Protein AF-A0A7J2XC25-F1 (afdb_monomer)

Solvent-accessible surface area (backbone atoms only — not comparable to full-atom values): 6288 Å² total; per-residue (Å²): 131,71,47,73,70,58,42,49,54,34,44,51,52,48,49,66,66,47,48,57,60,38,50,36,29,55,66,65,73,48,98,60,55,53,67,59,54,50,52,53,51,57,70,28,69,37,48,47,42,54,52,50,36,36,44,80,62,67,28,48,75,49,78,56,82,65,27,42,37,36,35,49,93,92,47,74,50,72,44,57,54,48,48,71,84,46,90,53,35,57,49,73,55,58,65,73,67,48,48,58,45,54,52,49,60,74,52,70,86,127

Structure (mmCIF, N/CA/C/O backbone):
data_AF-A0A7J2XC25-F1
#
_entry.id   AF-A0A7J2XC25-F1
#
loop_
_atom_site.group_PDB
_atom_site.id
_atom_site.type_symbol
_atom_site.label_atom_id
_atom_site.label_alt_id
_atom_site.label_comp_id
_atom_site.label_asym_id
_atom_site.label_entity_id
_atom_site.label_seq_id
_atom_site.pdbx_PDB_ins_code
_atom_site.Cartn_x
_atom_site.Cartn_y
_atom_site.Cartn_z
_atom_site.occupancy
_atom_site.B_iso_or_equiv
_atom_site.auth_seq_id
_atom_site.auth_comp_id
_atom_site.auth_asym_id
_atom_site.auth_atom_id
_atom_site.pdbx_PDB_model_num
ATOM 1 N N . MET A 1 1 ? 20.079 2.296 -5.072 1.00 79.81 1 MET A N 1
ATOM 2 C CA . MET A 1 1 ? 19.140 1.600 -5.956 1.00 79.81 1 MET A CA 1
ATOM 3 C C . MET A 1 1 ? 18.261 0.788 -5.058 1.00 79.81 1 MET A C 1
ATOM 5 O O . MET A 1 1 ? 18.797 -0.026 -4.324 1.00 79.81 1 MET A O 1
ATOM 9 N N . VAL A 1 2 ? 16.974 1.107 -5.053 1.00 87.50 2 VAL A N 1
ATOM 10 C CA . VAL A 1 2 ? 15.969 0.408 -4.271 1.00 87.50 2 VAL A CA 1
ATOM 11 C C . VAL A 1 2 ? 15.698 -0.931 -4.943 1.00 87.50 2 VAL A C 1
ATOM 13 O O . VAL A 1 2 ? 15.380 -0.996 -6.142 1.00 87.50 2 VAL A O 1
ATOM 16 N N . ASP A 1 3 ? 15.798 -1.998 -4.159 1.00 92.50 3 ASP A N 1
ATOM 17 C CA . ASP A 1 3 ? 15.494 -3.360 -4.588 1.00 92.50 3 ASP A CA 1
ATOM 18 C C . ASP A 1 3 ? 14.255 -3.933 -3.888 1.00 92.50 3 ASP A C 1
ATOM 20 O O . ASP A 1 3 ? 13.823 -3.479 -2.828 1.00 92.50 3 ASP A O 1
ATOM 24 N N . ILE A 1 4 ? 13.673 -4.991 -4.469 1.00 93.12 4 ILE A N 1
ATOM 25 C CA . ILE A 1 4 ? 12.478 -5.658 -3.914 1.00 93.12 4 ILE A CA 1
ATOM 26 C C . ILE A 1 4 ? 12.726 -6.149 -2.477 1.00 93.12 4 ILE A C 1
ATOM 28 O O . ILE A 1 4 ? 11.798 -6.177 -1.667 1.00 93.12 4 ILE A O 1
ATOM 32 N N . GLY A 1 5 ? 13.970 -6.515 -2.146 1.00 92.69 5 GLY A N 1
ATOM 33 C CA . GLY A 1 5 ? 14.369 -6.896 -0.791 1.00 92.69 5 GLY A CA 1
ATOM 34 C C . GLY A 1 5 ? 14.164 -5.773 0.227 1.00 92.69 5 GLY A C 1
ATOM 35 O O . GLY A 1 5 ? 13.537 -6.006 1.257 1.00 92.69 5 GLY A O 1
ATOM 36 N N . GLU A 1 6 ? 14.602 -4.554 -0.090 1.00 93.69 6 GLU A N 1
ATOM 37 C CA . GLU A 1 6 ? 14.424 -3.381 0.775 1.00 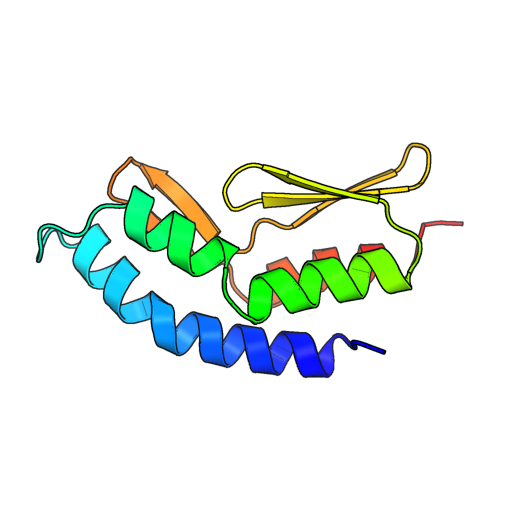93.69 6 GLU A CA 1
ATOM 38 C C . GLU A 1 6 ? 12.941 -3.017 0.905 1.00 93.69 6 GLU A C 1
ATOM 40 O O . GLU A 1 6 ? 12.433 -2.833 2.012 1.00 93.69 6 GLU A O 1
ATOM 45 N N . ILE A 1 7 ? 12.196 -3.041 -0.207 1.00 95.44 7 ILE A N 1
ATOM 46 C CA . ILE A 1 7 ? 10.746 -2.791 -0.193 1.00 95.44 7 ILE A CA 1
ATOM 47 C C . ILE A 1 7 ? 10.016 -3.823 0.673 1.00 95.44 7 ILE A C 1
ATOM 49 O O . ILE A 1 7 ? 9.042 -3.483 1.345 1.00 95.44 7 ILE A O 1
ATOM 53 N N . ARG A 1 8 ? 10.476 -5.081 0.698 1.00 96.00 8 ARG A N 1
ATOM 54 C CA . ARG A 1 8 ? 9.904 -6.129 1.553 1.00 96.00 8 ARG A CA 1
ATOM 55 C C . ARG A 1 8 ? 10.096 -5.818 3.035 1.00 96.00 8 ARG A C 1
ATOM 57 O O . ARG A 1 8 ? 9.186 -6.071 3.827 1.00 96.00 8 ARG A O 1
ATOM 64 N N . GLU A 1 9 ? 11.257 -5.296 3.420 1.00 95.62 9 GLU A N 1
ATOM 65 C CA . GLU A 1 9 ? 11.504 -4.873 4.799 1.00 95.62 9 GLU A CA 1
ATOM 66 C C . GLU A 1 9 ? 10.629 -3.674 5.175 1.00 95.62 9 GLU A C 1
ATOM 68 O O . GLU A 1 9 ? 9.968 -3.706 6.217 1.00 95.62 9 GLU A O 1
ATOM 73 N N . SER A 1 10 ? 10.524 -2.670 4.301 1.00 95.44 10 SER A N 1
ATOM 74 C CA . SER A 1 10 ? 9.618 -1.536 4.512 1.00 95.44 10 SER A CA 1
ATOM 75 C C . SER A 1 10 ? 8.148 -1.970 4.548 1.00 95.44 10 SER A C 1
ATOM 77 O O . SER A 1 10 ? 7.398 -1.479 5.386 1.00 95.44 10 SER A O 1
ATOM 79 N N . PHE A 1 11 ? 7.728 -2.946 3.731 1.00 95.94 11 PHE A N 1
ATOM 80 C CA . PHE A 1 11 ? 6.379 -3.526 3.780 1.00 95.94 11 PHE A CA 1
ATOM 81 C C . PHE A 1 11 ? 6.095 -4.199 5.123 1.00 95.94 11 PHE A C 1
ATOM 83 O O . PHE A 1 11 ? 4.993 -4.084 5.660 1.00 95.94 11 PHE A O 1
ATOM 90 N N . ARG A 1 12 ? 7.079 -4.915 5.681 1.00 95.69 12 ARG A N 1
ATOM 91 C CA . ARG A 1 12 ? 6.936 -5.552 6.991 1.00 95.69 12 ARG A CA 1
ATOM 92 C C . ARG A 1 12 ? 6.688 -4.502 8.076 1.00 95.69 12 ARG A C 1
ATOM 94 O O . ARG A 1 12 ? 5.700 -4.629 8.793 1.00 95.69 12 ARG A O 1
ATOM 101 N N . LYS A 1 13 ? 7.516 -3.451 8.124 1.00 95.25 13 LYS A N 1
ATOM 102 C CA . LYS A 1 13 ? 7.354 -2.331 9.067 1.00 95.25 13 LYS A CA 1
ATOM 103 C C . LYS A 1 13 ? 6.015 -1.618 8.876 1.00 95.25 13 LYS A C 1
ATOM 105 O O . LYS A 1 13 ? 5.299 -1.410 9.844 1.00 95.25 13 LYS A O 1
ATOM 110 N N . PHE A 1 14 ? 5.646 -1.328 7.627 1.00 95.38 14 PHE A N 1
ATOM 111 C CA . PHE A 1 14 ? 4.354 -0.741 7.269 1.00 95.38 14 PHE A CA 1
ATOM 112 C C . PHE A 1 14 ? 3.192 -1.578 7.809 1.00 95.38 14 PHE A C 1
ATOM 114 O O . PHE A 1 14 ? 2.262 -1.061 8.419 1.00 95.38 14 PHE A O 1
ATOM 121 N N . ARG A 1 15 ? 3.244 -2.901 7.633 1.00 94.19 15 ARG A N 1
ATOM 122 C CA . ARG A 1 15 ? 2.200 -3.783 8.149 1.00 94.19 15 ARG A CA 1
ATOM 123 C C . ARG A 1 15 ? 2.146 -3.767 9.673 1.00 94.19 15 ARG A C 1
ATOM 125 O O . ARG A 1 15 ? 1.046 -3.774 10.210 1.00 94.19 15 ARG A O 1
ATOM 132 N N . GLU A 1 16 ? 3.284 -3.777 10.358 1.00 93.38 16 GLU A N 1
ATOM 133 C CA . GLU A 1 16 ? 3.332 -3.705 11.824 1.00 93.38 16 GLU A CA 1
ATOM 134 C C . GLU A 1 16 ? 2.766 -2.376 12.345 1.00 93.38 16 GLU A C 1
ATOM 136 O O . GLU A 1 16 ? 1.990 -2.390 13.295 1.00 93.38 16 GLU A O 1
ATOM 141 N N . GLU A 1 17 ? 3.071 -1.263 11.674 1.00 92.81 17 GLU A N 1
ATOM 142 C CA . GLU A 1 17 ? 2.584 0.076 12.020 1.00 92.81 17 GLU A CA 1
ATOM 143 C C . GLU A 1 17 ? 1.067 0.216 11.822 1.00 92.81 17 GLU A C 1
ATOM 145 O O . GLU A 1 17 ? 0.360 0.607 12.743 1.00 92.81 17 GLU A O 1
ATOM 150 N N . PHE A 1 18 ? 0.541 -0.164 10.654 1.00 92.25 18 PHE A N 1
ATOM 151 C CA . PHE A 1 18 ? -0.858 0.110 10.302 1.00 92.25 18 PHE A CA 1
ATOM 152 C C . PHE A 1 18 ? -1.841 -1.020 10.636 1.00 92.25 18 PHE A C 1
ATOM 154 O O . PHE A 1 18 ? -3.050 -0.827 10.504 1.00 92.25 18 PHE A O 1
ATOM 161 N N . SER A 1 19 ? -1.381 -2.213 11.039 1.00 90.00 19 SER A N 1
ATOM 162 C CA . SER A 1 19 ? -2.308 -3.320 11.339 1.00 90.00 19 SER A CA 1
ATOM 163 C C . SER A 1 19 ? -3.215 -3.008 12.526 1.00 90.00 19 SER A C 1
ATOM 165 O O . SER A 1 19 ? -4.393 -3.351 12.472 1.00 90.00 19 SER A O 1
ATOM 167 N N . GLU A 1 20 ? -2.697 -2.367 13.578 1.00 88.94 20 GLU A N 1
ATOM 168 C CA . GLU A 1 20 ? -3.511 -2.000 14.743 1.00 88.94 20 GLU A CA 1
ATOM 169 C C . GLU A 1 20 ? -4.533 -0.916 14.381 1.00 88.94 20 GLU A C 1
ATOM 171 O O . GLU A 1 20 ? -5.722 -1.115 14.622 1.00 88.94 20 GLU A O 1
ATOM 176 N N . ASP A 1 21 ? -4.108 0.149 13.693 1.00 88.50 21 ASP A N 1
ATOM 177 C CA . ASP A 1 21 ? -4.998 1.222 13.227 1.00 88.50 21 ASP A CA 1
ATOM 178 C C . ASP A 1 21 ? -6.134 0.693 12.334 1.00 88.50 21 ASP A C 1
ATOM 180 O O . ASP A 1 21 ? -7.299 1.056 12.512 1.00 88.50 21 ASP A O 1
ATOM 184 N N . ILE A 1 22 ? -5.820 -0.205 11.391 1.00 89.50 22 ILE A N 1
ATOM 185 C CA . ILE A 1 22 ? -6.827 -0.839 10.527 1.00 89.50 22 ILE A CA 1
ATOM 186 C C . ILE A 1 22 ? -7.775 -1.720 11.345 1.00 89.50 22 ILE A C 1
ATOM 188 O O . ILE 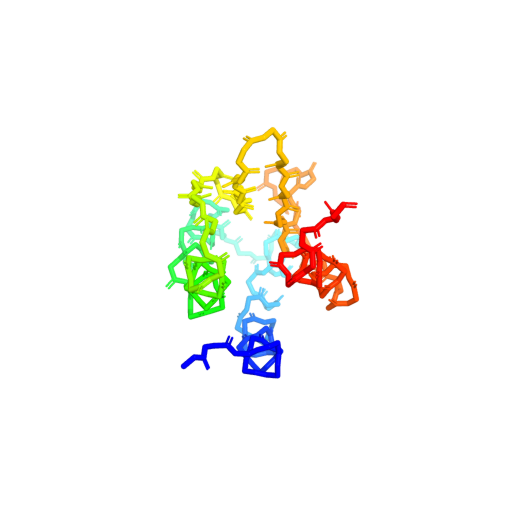A 1 22 ? -8.976 -1.721 11.085 1.00 89.50 22 ILE A O 1
ATOM 192 N N . LEU A 1 23 ? -7.268 -2.484 12.316 1.00 88.88 23 LEU A N 1
ATOM 193 C CA . LEU A 1 23 ? -8.108 -3.333 13.163 1.00 88.88 23 LEU A CA 1
ATOM 194 C C . LEU A 1 23 ? -9.038 -2.503 14.053 1.00 88.88 23 LEU A C 1
ATOM 196 O O . LEU A 1 23 ? -10.218 -2.832 14.149 1.00 88.88 23 LEU A O 1
ATOM 200 N N . ASP A 1 24 ? -8.540 -1.436 14.676 1.00 88.06 24 ASP A N 1
ATOM 201 C CA . ASP A 1 24 ? -9.353 -0.534 15.494 1.00 88.06 24 ASP A CA 1
ATOM 202 C C . ASP A 1 24 ? -10.425 0.176 14.656 1.00 88.06 24 ASP A C 1
ATOM 204 O O . ASP A 1 24 ? -11.576 0.262 15.093 1.00 88.06 24 ASP A O 1
ATOM 208 N N . MET A 1 25 ? -10.077 0.610 13.437 1.00 87.62 25 MET A N 1
ATOM 209 C CA . MET A 1 25 ? -11.024 1.184 12.476 1.00 87.62 25 MET A CA 1
ATOM 210 C C . MET A 1 25 ? -12.098 0.165 12.065 1.00 87.62 25 MET A C 1
ATOM 212 O O . MET A 1 25 ? -13.288 0.459 12.160 1.00 87.62 25 MET A O 1
ATOM 216 N N . ASN A 1 26 ? -11.693 -1.049 11.674 1.00 88.81 26 ASN A N 1
ATOM 217 C CA . ASN A 1 26 ? -12.605 -2.109 11.231 1.00 88.81 26 ASN A CA 1
ATOM 218 C C . ASN A 1 26 ? -13.552 -2.592 12.341 1.00 88.81 26 ASN A C 1
ATOM 220 O O . ASN A 1 26 ? -14.635 -3.089 12.044 1.00 88.81 26 ASN A O 1
ATOM 224 N N . LEU A 1 27 ? -13.134 -2.496 13.606 1.00 86.56 27 LEU A N 1
ATOM 225 C CA . LEU A 1 27 ? -13.928 -2.900 14.770 1.00 86.56 27 LEU A CA 1
ATOM 226 C C . LEU A 1 27 ? -14.703 -1.734 15.405 1.00 86.56 27 LEU A C 1
ATOM 228 O O . LEU A 1 27 ? -15.323 -1.936 16.448 1.00 86.56 27 LEU A O 1
ATOM 232 N N . GLU A 1 28 ? -14.637 -0.533 14.820 1.00 79.56 28 GLU A N 1
ATOM 233 C CA . GLU A 1 28 ? -15.265 0.695 15.332 1.00 79.56 28 GLU A CA 1
ATOM 234 C C . GLU A 1 28 ? -14.909 0.990 16.804 1.00 79.56 28 GLU A C 1
ATOM 236 O O . GLU A 1 28 ? -15.675 1.608 17.544 1.00 79.56 28 GLU A O 1
ATOM 241 N N . LYS A 1 29 ? -13.734 0.529 17.256 1.00 71.88 29 LYS A N 1
ATOM 242 C CA . LYS A 1 29 ? -13.310 0.610 18.665 1.00 71.88 29 LYS A CA 1
ATOM 243 C C . LYS A 1 29 ? -12.845 2.004 19.075 1.00 71.88 29 LYS A C 1
ATOM 245 O O . LYS A 1 29 ? -12.768 2.296 20.268 1.00 71.88 29 LYS A O 1
ATOM 250 N N . ARG A 1 30 ? -12.506 2.849 18.101 1.00 66.12 30 ARG A N 1
ATOM 251 C CA . ARG A 1 30 ? -12.006 4.217 18.272 1.00 66.12 30 ARG A CA 1
ATOM 252 C C . ARG A 1 30 ? -12.543 5.107 17.148 1.00 66.12 30 ARG A C 1
ATOM 254 O O . ARG A 1 30 ? -12.848 4.614 16.064 1.00 66.12 30 ARG A O 1
ATOM 261 N N . ASP A 1 31 ? -12.599 6.416 17.395 1.00 66.75 31 ASP A N 1
ATOM 262 C CA . ASP A 1 31 ? -12.912 7.452 16.394 1.00 66.75 31 ASP A CA 1
ATOM 263 C C . ASP A 1 31 ? -11.706 7.647 15.450 1.00 66.75 31 ASP A C 1
ATOM 265 O O . ASP A 1 31 ? -11.036 8.677 15.426 1.00 66.75 31 ASP A O 1
ATOM 269 N N . VAL A 1 32 ? -11.329 6.573 14.756 1.00 70.44 32 VAL A N 1
ATOM 270 C CA . VAL A 1 32 ? -10.195 6.555 13.837 1.00 70.44 32 VAL A CA 1
ATOM 271 C C . VAL A 1 32 ? -10.682 7.060 12.491 1.00 70.44 32 VAL A C 1
ATOM 273 O O . VAL A 1 32 ? -11.521 6.435 11.840 1.00 70.44 32 VAL A O 1
ATOM 276 N N . LYS A 1 33 ? -10.155 8.206 12.062 1.00 80.38 33 LYS A N 1
ATOM 277 C CA . LYS A 1 33 ? -10.506 8.797 10.772 1.00 80.38 33 LYS A CA 1
ATOM 278 C C . LYS A 1 33 ? -9.748 8.086 9.661 1.00 80.38 33 LYS A C 1
ATOM 280 O O . LYS A 1 33 ? -8.523 8.173 9.580 1.00 80.38 33 LYS A O 1
ATOM 285 N N . ALA A 1 34 ? -10.487 7.430 8.770 1.00 83.56 34 ALA A N 1
ATOM 286 C CA . ALA A 1 34 ? -9.933 6.747 7.603 1.00 83.56 34 ALA A CA 1
ATOM 287 C C . ALA A 1 34 ? -9.001 7.656 6.779 1.00 83.56 34 ALA A C 1
ATOM 289 O O . ALA A 1 34 ? -7.950 7.210 6.329 1.00 83.56 34 ALA A O 1
ATOM 290 N N . GLU A 1 35 ? -9.341 8.940 6.634 1.00 86.12 35 GLU A N 1
ATOM 291 C CA . GLU A 1 35 ? -8.513 9.923 5.923 1.00 86.12 35 GLU A CA 1
ATOM 292 C C . GLU A 1 35 ? -7.152 10.176 6.589 1.00 86.12 35 GLU A C 1
ATOM 294 O O . GLU A 1 35 ? -6.145 10.327 5.893 1.00 86.12 35 GLU A O 1
ATOM 299 N N . GLU A 1 36 ? -7.079 10.164 7.924 1.00 88.06 36 GLU A N 1
ATOM 300 C CA . GLU A 1 36 ? -5.805 10.314 8.636 1.00 88.06 36 GLU A CA 1
ATOM 301 C C . GLU A 1 36 ? -4.916 9.082 8.439 1.00 88.06 36 GLU A C 1
ATOM 303 O O . GLU A 1 36 ? -3.722 9.227 8.169 1.00 88.06 36 GLU A O 1
ATOM 308 N N . ILE A 1 37 ? -5.493 7.872 8.498 1.00 88.62 37 ILE A N 1
ATOM 309 C CA . ILE A 1 37 ? -4.750 6.638 8.197 1.00 88.62 37 ILE A CA 1
ATOM 310 C C . ILE A 1 37 ? -4.226 6.678 6.761 1.00 88.62 37 ILE A C 1
ATOM 312 O O . ILE A 1 37 ? -3.044 6.425 6.533 1.00 88.62 37 ILE A O 1
ATOM 316 N N . LYS A 1 38 ? -5.089 7.011 5.794 1.00 89.75 38 LYS A N 1
ATOM 317 C CA . LYS A 1 38 ? -4.715 7.102 4.378 1.00 89.75 38 LYS A CA 1
ATOM 318 C C . LYS A 1 38 ? -3.538 8.046 4.173 1.00 89.75 38 LYS A C 1
ATOM 320 O O . LYS A 1 38 ? -2.561 7.672 3.531 1.00 89.75 38 LYS A O 1
ATOM 325 N N . THR A 1 39 ? -3.607 9.237 4.762 1.00 90.94 39 THR A N 1
ATOM 326 C CA . THR A 1 39 ? -2.543 10.242 4.665 1.00 90.94 39 THR A CA 1
ATOM 327 C C . THR A 1 39 ? -1.218 9.685 5.190 1.00 90.94 39 THR A C 1
ATOM 329 O O . THR A 1 39 ? -0.226 9.664 4.461 1.00 90.94 39 THR A O 1
ATOM 332 N N . LYS A 1 40 ? -1.221 9.098 6.396 1.00 91.31 40 LYS A N 1
ATOM 333 C CA . LYS A 1 40 ? -0.028 8.461 6.977 1.00 91.31 40 LYS A CA 1
ATOM 334 C C . LYS A 1 40 ? 0.532 7.335 6.103 1.00 91.31 40 LYS A C 1
ATOM 336 O O . LYS A 1 40 ? 1.745 7.228 5.943 1.00 91.31 40 LYS A O 1
ATOM 341 N N . MET A 1 41 ? -0.331 6.506 5.516 1.00 92.75 41 MET A N 1
ATOM 342 C CA . MET A 1 41 ? 0.093 5.417 4.633 1.00 92.75 41 MET A CA 1
ATOM 343 C C . MET A 1 41 ? 0.802 5.940 3.379 1.00 92.75 41 MET A C 1
ATOM 345 O O . MET A 1 41 ? 1.878 5.448 3.041 1.00 92.75 41 MET A O 1
ATOM 349 N N . VAL A 1 42 ? 0.244 6.959 2.719 1.00 91.31 42 VAL A N 1
ATOM 350 C CA . VAL A 1 42 ? 0.819 7.588 1.512 1.00 91.31 42 VAL A CA 1
ATOM 351 C C . VAL A 1 42 ? 2.175 8.246 1.803 1.00 91.31 42 VAL A C 1
ATOM 353 O O . VAL A 1 42 ? 3.044 8.303 0.924 1.00 91.31 42 VAL A O 1
ATOM 356 N N . GLU A 1 43 ? 2.372 8.731 3.030 1.00 91.88 43 GLU A N 1
ATOM 357 C CA . GLU A 1 43 ? 3.620 9.343 3.500 1.00 91.88 43 GLU A CA 1
ATOM 358 C C . GLU A 1 43 ? 4.646 8.338 4.056 1.00 91.88 43 GLU A C 1
ATOM 360 O O . GLU A 1 43 ? 5.804 8.711 4.298 1.00 91.88 43 GLU A O 1
ATOM 365 N N . SER A 1 44 ? 4.255 7.072 4.223 1.00 93.94 44 SER A N 1
ATOM 366 C CA . SER A 1 44 ? 5.108 6.018 4.775 1.00 93.94 44 SER A CA 1
ATOM 367 C C . SER A 1 44 ? 6.344 5.738 3.912 1.00 93.94 44 SER A C 1
ATOM 369 O O . SER A 1 44 ? 6.357 5.923 2.690 1.00 93.94 44 SER A O 1
ATOM 371 N N . GLU A 1 45 ? 7.401 5.234 4.553 1.00 94.69 45 GLU A N 1
ATOM 372 C CA . GLU A 1 45 ? 8.637 4.815 3.876 1.00 94.69 45 GLU A CA 1
ATOM 373 C C . GLU A 1 45 ? 8.377 3.739 2.815 1.00 94.69 45 GLU A C 1
ATOM 375 O O . GLU A 1 45 ? 9.017 3.724 1.766 1.00 94.69 45 GLU A O 1
ATOM 380 N N . PHE A 1 46 ? 7.390 2.874 3.041 1.00 95.44 46 PHE A N 1
ATOM 381 C CA . PHE A 1 46 ? 7.020 1.828 2.099 1.00 95.44 46 PHE A CA 1
ATOM 382 C C . PHE A 1 46 ? 6.464 2.389 0.780 1.00 95.44 46 PHE A C 1
ATOM 384 O O . PHE A 1 46 ? 6.943 2.008 -0.289 1.00 95.44 46 PHE A O 1
ATOM 391 N N . PHE A 1 47 ? 5.523 3.340 0.830 1.00 95.06 47 PHE A N 1
ATOM 392 C CA . PHE A 1 47 ? 5.005 3.994 -0.380 1.00 95.06 47 PHE A CA 1
ATOM 393 C C . PHE A 1 47 ? 6.100 4.785 -1.105 1.00 95.06 47 PHE A C 1
ATOM 395 O O . PHE A 1 47 ? 6.204 4.718 -2.330 1.00 95.06 47 PHE A O 1
ATOM 402 N N . LYS A 1 48 ? 6.966 5.481 -0.357 1.00 94.56 48 LYS A N 1
ATOM 403 C CA . LYS A 1 48 ? 8.136 6.176 -0.918 1.00 94.56 48 LYS A CA 1
ATOM 404 C C . 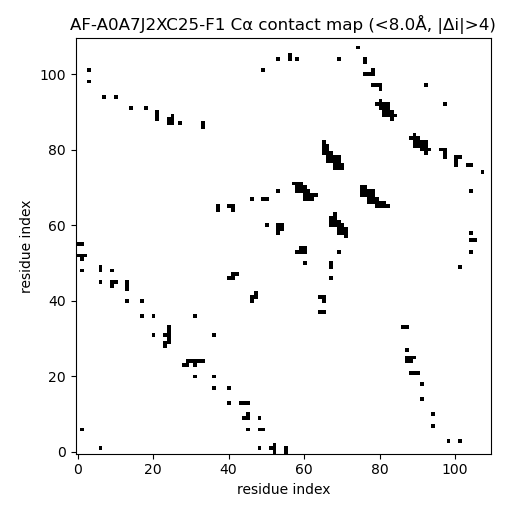LYS A 1 48 ? 9.071 5.211 -1.651 1.00 94.56 48 LYS A C 1
ATOM 406 O O . LYS A 1 48 ? 9.382 5.456 -2.814 1.00 94.56 48 LYS A O 1
ATOM 411 N N . SER A 1 49 ? 9.399 4.078 -1.034 1.00 95.62 49 SER A N 1
ATOM 412 C CA . SER A 1 49 ? 10.281 3.058 -1.614 1.00 95.62 49 SER A CA 1
ATOM 413 C C . SER A 1 49 ? 9.728 2.492 -2.924 1.00 95.62 49 SER A C 1
ATOM 415 O O . SER A 1 49 ? 10.476 2.322 -3.881 1.00 95.62 49 SER A O 1
ATOM 417 N N . ILE A 1 50 ? 8.412 2.257 -3.020 1.00 95.00 50 ILE A N 1
ATOM 418 C CA . ILE A 1 50 ? 7.781 1.812 -4.275 1.00 95.00 50 ILE A CA 1
ATOM 419 C C . ILE A 1 50 ? 7.915 2.878 -5.373 1.00 95.00 50 ILE A C 1
ATOM 421 O O . ILE A 1 50 ? 8.246 2.553 -6.516 1.00 95.00 50 ILE A O 1
ATOM 425 N N . ARG A 1 51 ? 7.671 4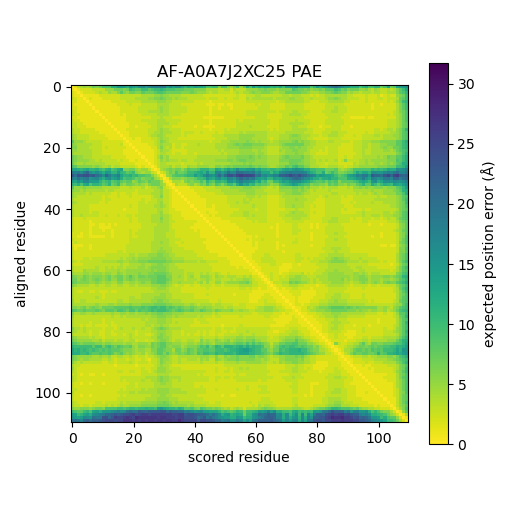.155 -5.046 1.00 94.75 51 ARG A N 1
ATOM 426 C CA . ARG A 1 51 ? 7.800 5.261 -6.012 1.00 94.75 51 ARG A CA 1
ATOM 427 C C . ARG A 1 51 ? 9.233 5.392 -6.514 1.00 94.75 51 ARG A C 1
ATOM 429 O O . ARG A 1 51 ? 9.437 5.568 -7.711 1.00 94.75 51 ARG A O 1
ATOM 436 N N . GLU A 1 52 ? 10.208 5.332 -5.612 1.00 95.12 52 GLU A N 1
ATOM 437 C CA . GLU A 1 52 ? 11.629 5.400 -5.960 1.00 95.12 52 GLU A CA 1
ATOM 438 C C . GLU A 1 52 ? 12.034 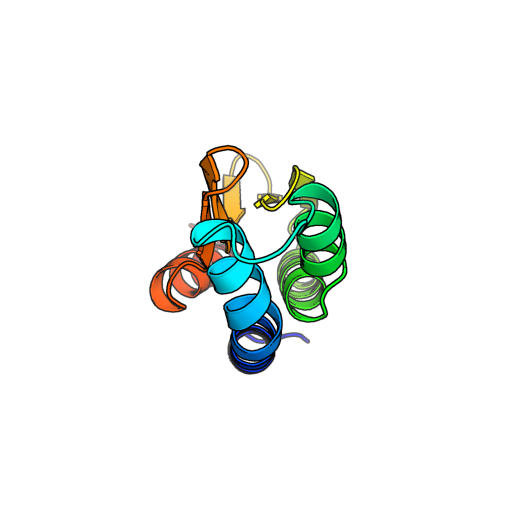4.214 -6.832 1.00 95.12 52 GLU A C 1
ATOM 440 O O . GLU A 1 52 ? 12.585 4.416 -7.910 1.00 95.12 52 GLU A O 1
ATOM 445 N N . PHE A 1 53 ? 11.629 3.002 -6.454 1.00 94.69 53 PHE A N 1
ATOM 446 C CA . PHE A 1 53 ? 11.873 1.786 -7.224 1.00 94.69 53 PHE A CA 1
ATOM 447 C C . PHE A 1 53 ? 11.365 1.867 -8.667 1.00 94.69 53 PHE A C 1
ATOM 449 O O . PHE A 1 53 ? 12.072 1.460 -9.595 1.00 94.69 53 PHE A O 1
ATOM 456 N N . ALA A 1 54 ? 10.153 2.394 -8.860 1.00 94.31 54 ALA A N 1
ATOM 457 C CA . ALA A 1 54 ? 9.556 2.597 -10.175 1.00 94.31 54 ALA A CA 1
ATOM 458 C C . ALA A 1 54 ? 10.302 3.686 -10.972 1.00 94.31 54 ALA 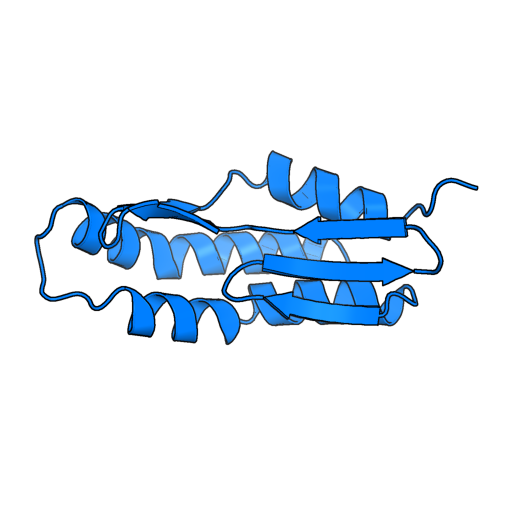A C 1
ATOM 460 O O . ALA A 1 54 ? 10.670 3.468 -12.129 1.00 94.31 54 ALA A O 1
ATOM 461 N N . LYS A 1 55 ? 10.589 4.835 -10.345 1.00 93.81 55 LYS A N 1
ATOM 462 C CA . LYS A 1 55 ? 11.307 5.957 -10.975 1.00 93.81 55 LYS A CA 1
ATOM 463 C C . LYS A 1 55 ? 12.719 5.573 -11.414 1.00 93.81 55 LYS A C 1
ATOM 465 O O . LYS A 1 55 ? 13.110 5.903 -12.531 1.00 93.81 55 LYS A O 1
ATOM 470 N N . GLU A 1 56 ? 13.463 4.838 -10.586 1.00 93.81 56 GLU A N 1
ATOM 471 C CA . GLU A 1 56 ? 14.808 4.344 -10.922 1.00 93.81 56 GLU A CA 1
ATOM 472 C C . GLU A 1 56 ? 14.808 3.409 -12.141 1.00 93.81 56 GLU A C 1
ATOM 474 O O . GLU A 1 56 ? 15.816 3.295 -12.835 1.00 93.81 56 GLU A O 1
ATOM 479 N N . ARG A 1 57 ? 13.666 2.778 -12.443 1.00 92.06 57 ARG A N 1
ATOM 480 C CA . ARG A 1 57 ? 13.461 1.893 -13.603 1.00 92.06 57 ARG A CA 1
ATOM 481 C C . ARG A 1 57 ? 12.830 2.605 -14.807 1.00 92.06 57 ARG A C 1
ATOM 483 O O . ARG A 1 57 ? 12.445 1.958 -15.779 1.00 92.06 57 ARG A O 1
ATOM 490 N N . GLY A 1 58 ? 12.740 3.935 -14.760 1.00 92.12 58 GLY A N 1
ATOM 491 C CA . GLY A 1 58 ? 12.249 4.764 -15.863 1.00 92.12 58 GLY A CA 1
ATOM 492 C C . GLY A 1 58 ? 10.727 4.840 -15.972 1.00 92.12 58 GLY A C 1
ATOM 493 O O . GLY A 1 58 ? 10.214 5.252 -17.012 1.00 92.12 58 GLY A O 1
ATOM 494 N N . TRP A 1 59 ? 9.994 4.456 -14.925 1.00 94.94 59 TRP A N 1
ATOM 495 C CA . TRP A 1 59 ? 8.546 4.623 -14.879 1.00 94.94 59 TRP A CA 1
ATOM 496 C C . TRP A 1 59 ? 8.168 6.028 -14.412 1.00 94.94 59 TRP A C 1
ATOM 498 O O . TRP A 1 59 ? 8.736 6.570 -13.461 1.00 94.94 59 TRP A O 1
ATOM 508 N N . SER A 1 60 ? 7.157 6.606 -15.055 1.00 94.44 60 SER A N 1
ATOM 509 C CA . SER A 1 60 ? 6.479 7.807 -14.567 1.00 94.44 60 SER A CA 1
ATOM 510 C C . SER A 1 60 ? 5.479 7.396 -13.494 1.00 94.44 60 SER A C 1
ATOM 512 O O . SER A 1 60 ? 4.699 6.477 -13.719 1.00 94.44 60 SER A O 1
ATOM 514 N N . VAL A 1 61 ? 5.504 8.043 -12.331 1.00 94.69 61 VAL A N 1
ATOM 515 C CA . VAL A 1 61 ? 4.692 7.633 -11.177 1.00 94.69 61 VAL A CA 1
ATOM 516 C C . VAL A 1 61 ? 3.706 8.728 -10.809 1.00 94.69 61 VAL A C 1
ATOM 518 O O . VAL A 1 61 ? 4.109 9.872 -10.604 1.00 94.69 61 VAL A O 1
ATOM 521 N N . GLU A 1 62 ? 2.440 8.350 -10.675 1.00 92.81 62 GLU A N 1
ATOM 522 C CA . GLU A 1 62 ? 1.355 9.192 -10.183 1.00 92.81 62 GLU A CA 1
ATOM 523 C C . GLU A 1 62 ? 0.637 8.485 -9.030 1.00 92.81 62 GLU A C 1
ATOM 525 O O . GLU A 1 62 ? 0.334 7.293 -9.100 1.00 92.81 62 GLU A O 1
ATOM 530 N N . ASP A 1 63 ? 0.347 9.224 -7.965 1.00 86.94 63 ASP A N 1
ATOM 531 C CA . ASP A 1 63 ? -0.386 8.710 -6.814 1.00 86.94 63 ASP A CA 1
ATOM 532 C C . ASP A 1 63 ? -1.881 9.005 -6.955 1.00 86.94 63 ASP A C 1
ATOM 534 O O . ASP A 1 63 ? -2.292 10.145 -7.181 1.00 86.94 63 ASP A O 1
ATOM 538 N N . LYS A 1 64 ? -2.704 7.970 -6.785 1.00 87.69 64 LYS A N 1
ATOM 539 C CA . LYS A 1 64 ? -4.163 8.067 -6.706 1.00 87.69 64 LYS A CA 1
ATOM 540 C C . LYS A 1 64 ? -4.619 7.444 -5.394 1.00 87.69 64 LYS A C 1
ATOM 542 O O . LYS A 1 64 ? -4.805 6.231 -5.312 1.00 87.69 64 LYS A O 1
ATOM 547 N N . ASP A 1 65 ? -4.803 8.279 -4.372 1.00 87.75 65 ASP A N 1
ATOM 548 C CA . ASP A 1 65 ? -5.145 7.833 -3.013 1.00 87.75 65 ASP A CA 1
ATOM 549 C C . ASP A 1 65 ? -4.077 6.835 -2.506 1.00 87.75 65 ASP A C 1
ATOM 551 O O . ASP A 1 65 ? -2.898 7.181 -2.450 1.00 87.75 65 ASP A O 1
ATOM 555 N N . LEU A 1 66 ? -4.451 5.590 -2.203 1.00 90.62 66 LEU A N 1
ATOM 556 C CA . LEU A 1 66 ? -3.529 4.519 -1.794 1.00 90.62 66 LEU A CA 1
ATOM 557 C C . LEU A 1 66 ? -3.007 3.643 -2.942 1.00 90.62 66 LEU A C 1
ATOM 559 O O . LEU A 1 66 ? -2.424 2.585 -2.699 1.00 90.62 66 LEU A O 1
ATOM 563 N N . THR A 1 67 ? -3.218 4.069 -4.186 1.00 93.62 67 THR A N 1
ATOM 564 C CA . THR A 1 67 ? -2.745 3.367 -5.382 1.00 93.62 67 THR A CA 1
ATOM 565 C C . THR A 1 67 ? -1.614 4.143 -6.039 1.00 93.62 67 THR A C 1
ATOM 567 O O . THR A 1 67 ? -1.768 5.310 -6.396 1.00 93.62 67 THR A O 1
ATOM 570 N N . ILE A 1 68 ? -0.483 3.475 -6.247 1.00 94.69 68 ILE A N 1
ATOM 571 C CA . ILE A 1 68 ? 0.653 3.993 -7.005 1.00 94.69 68 ILE A CA 1
ATOM 572 C C . ILE A 1 68 ? 0.485 3.534 -8.453 1.00 94.69 68 ILE A C 1
ATOM 574 O O . ILE A 1 68 ? 0.545 2.338 -8.744 1.00 94.69 68 ILE A O 1
ATOM 578 N N . CYS A 1 69 ? 0.265 4.480 -9.361 1.00 95.06 69 CYS A N 1
ATOM 579 C CA . CYS A 1 69 ? 0.182 4.232 -10.796 1.00 95.06 69 CYS A CA 1
ATOM 580 C C . CYS A 1 69 ? 1.551 4.483 -11.426 1.00 95.06 69 CYS A C 1
ATOM 582 O O . CYS A 1 69 ? 2.009 5.623 -11.484 1.00 95.06 69 CYS A O 1
ATOM 584 N N . ALA A 1 70 ? 2.199 3.432 -11.913 1.00 95.06 70 ALA A N 1
ATOM 585 C CA . ALA A 1 70 ? 3.427 3.529 -12.686 1.00 95.06 70 ALA A CA 1
ATOM 586 C C . ALA A 1 70 ? 3.101 3.370 -14.176 1.00 95.06 70 ALA A C 1
ATOM 588 O O . ALA A 1 70 ? 2.470 2.394 -14.577 1.00 95.06 70 ALA A O 1
ATOM 589 N N . LYS A 1 71 ? 3.536 4.321 -15.004 1.00 94.50 71 LYS A N 1
ATOM 590 C CA . LYS A 1 71 ? 3.337 4.321 -16.456 1.00 94.50 71 LYS A CA 1
ATOM 591 C C . LYS A 1 71 ? 4.660 4.385 -17.214 1.00 94.50 71 LYS A C 1
ATOM 593 O O . LYS A 1 71 ? 5.531 5.193 -16.887 1.00 94.50 71 LYS A O 1
ATOM 598 N N . ARG A 1 72 ? 4.782 3.582 -18.269 1.00 92.06 72 ARG A N 1
ATOM 599 C CA . ARG A 1 72 ? 5.922 3.584 -19.189 1.00 92.06 72 ARG A CA 1
ATOM 600 C C . ARG A 1 72 ? 5.436 3.263 -20.604 1.00 92.06 72 ARG A C 1
ATOM 602 O O . ARG A 1 72 ? 5.044 2.141 -20.893 1.00 92.06 72 ARG A O 1
ATOM 609 N N . GLY A 1 73 ? 5.456 4.259 -21.492 1.00 88.38 73 GLY A N 1
ATOM 610 C CA . GLY A 1 73 ? 4.837 4.125 -22.817 1.00 88.38 73 GLY A CA 1
ATOM 611 C C . GLY A 1 73 ? 3.327 3.883 -22.698 1.00 88.38 73 GLY A C 1
ATOM 612 O O . GLY A 1 73 ? 2.633 4.654 -22.027 1.00 88.38 73 GLY A O 1
ATOM 613 N N . ASP A 1 74 ? 2.843 2.811 -23.324 1.00 88.44 74 ASP A N 1
ATOM 614 C CA . ASP A 1 74 ? 1.454 2.339 -23.235 1.00 88.44 74 ASP A CA 1
ATOM 615 C C . ASP A 1 74 ? 1.195 1.426 -22.024 1.00 88.44 74 ASP A C 1
ATOM 617 O O . ASP A 1 74 ? 0.041 1.160 -21.685 1.00 88.44 74 ASP A O 1
ATOM 621 N N . GLU A 1 75 ? 2.246 0.976 -21.332 1.00 91.06 75 GLU A N 1
ATOM 622 C CA . GLU A 1 75 ? 2.118 0.090 -20.179 1.00 91.06 75 GLU A CA 1
ATOM 623 C C . GLU A 1 75 ? 1.788 0.872 -18.903 1.00 91.06 75 GLU A C 1
ATOM 625 O O . GLU A 1 75 ? 2.404 1.898 -18.587 1.00 91.06 75 GLU A O 1
ATOM 630 N N . VAL A 1 76 ? 0.807 0.365 -18.153 1.00 92.69 76 VAL A N 1
ATOM 631 C CA . VAL A 1 76 ? 0.385 0.899 -16.855 1.00 92.69 76 VAL A CA 1
ATOM 632 C C . VAL A 1 76 ? 0.345 -0.237 -15.842 1.00 92.69 76 VAL A C 1
ATOM 634 O O . VAL A 1 76 ? -0.329 -1.249 -16.042 1.00 92.69 76 VAL A O 1
ATOM 637 N N . VAL A 1 77 ? 1.041 -0.046 -14.726 1.00 94.00 77 VAL A N 1
ATOM 638 C CA . VAL A 1 77 ? 1.054 -0.957 -13.585 1.00 94.00 77 VAL A CA 1
ATOM 639 C C . VAL A 1 77 ? 0.528 -0.211 -12.367 1.00 94.00 77 VAL A C 1
ATOM 641 O O . VAL A 1 77 ? 1.108 0.774 -11.914 1.00 94.00 77 VAL A O 1
ATOM 644 N N . GLU A 1 78 ? -0.585 -0.697 -11.830 1.00 94.56 78 GLU A N 1
ATOM 645 C CA . GLU A 1 78 ? -1.182 -0.182 -10.601 1.00 94.56 78 GLU A CA 1
ATOM 646 C C . GLU A 1 78 ? -0.765 -1.057 -9.417 1.00 94.56 78 GLU A C 1
ATOM 648 O O . GLU A 1 78 ? -0.936 -2.284 -9.425 1.00 94.56 78 GLU A O 1
ATOM 653 N N . ILE A 1 79 ? -0.203 -0.409 -8.398 1.00 94.81 79 ILE A N 1
ATOM 654 C CA . ILE A 1 79 ? 0.210 -1.021 -7.140 1.00 94.81 79 ILE A CA 1
ATOM 655 C C . ILE A 1 79 ? -0.666 -0.435 -6.043 1.00 94.81 79 ILE A C 1
ATOM 657 O O . ILE A 1 79 ? -0.505 0.721 -5.664 1.00 94.81 79 ILE A O 1
ATOM 661 N N . ASP A 1 80 ? -1.585 -1.241 -5.523 1.00 93.56 80 ASP A N 1
ATOM 662 C CA . ASP A 1 80 ? -2.513 -0.870 -4.457 1.00 93.56 80 ASP A CA 1
ATOM 663 C C . ASP A 1 80 ? -2.285 -1.764 -3.222 1.00 93.56 80 ASP A C 1
ATOM 665 O O . ASP A 1 80 ? -2.920 -2.812 -3.058 1.00 93.56 80 ASP A O 1
ATOM 669 N N . PRO A 1 81 ? -1.333 -1.407 -2.336 1.00 93.31 81 PRO A N 1
ATOM 670 C CA . PRO A 1 81 ? -0.969 -2.248 -1.198 1.00 93.31 81 PRO A CA 1
ATOM 671 C C . PRO A 1 81 ? -2.067 -2.358 -0.140 1.00 93.31 81 PRO A C 1
ATOM 673 O O . PRO A 1 81 ? -2.019 -3.260 0.695 1.00 93.31 81 PRO A O 1
ATOM 676 N N . VAL A 1 82 ? -3.040 -1.448 -0.152 1.00 93.12 82 VAL A N 1
ATOM 677 C CA . VAL A 1 82 ? -4.146 -1.383 0.804 1.00 93.12 82 VAL A CA 1
ATOM 678 C C . VAL A 1 82 ? -5.448 -1.186 0.041 1.00 93.12 82 VAL A C 1
ATOM 680 O O . VAL A 1 82 ? -5.522 -0.357 -0.860 1.00 93.12 82 VAL A O 1
ATOM 683 N N . VAL A 1 83 ? -6.481 -1.937 0.420 1.00 91.06 83 VAL A N 1
ATOM 684 C CA . VAL A 1 83 ? -7.816 -1.845 -0.180 1.00 91.06 83 VAL A CA 1
ATOM 685 C C . VAL A 1 83 ? -8.801 -1.373 0.872 1.00 91.06 83 VAL A C 1
ATOM 687 O O . VAL A 1 83 ? -8.900 -1.979 1.938 1.00 91.06 83 VAL A O 1
ATOM 690 N N . PHE A 1 84 ? -9.561 -0.330 0.546 1.00 87.62 84 PHE A N 1
ATOM 691 C CA . PHE A 1 84 ? -10.734 0.095 1.304 1.00 87.62 84 PHE A CA 1
ATOM 692 C C . PHE A 1 84 ? -11.979 -0.491 0.637 1.00 87.62 84 PHE A C 1
ATOM 694 O O . PHE A 1 84 ? -12.232 -0.256 -0.540 1.00 87.62 84 PHE A O 1
ATOM 701 N N . THR A 1 85 ? -12.745 -1.281 1.384 1.00 84.56 85 THR A N 1
ATOM 702 C CA . THR A 1 85 ? -14.017 -1.871 0.918 1.00 84.56 85 THR A CA 1
ATOM 703 C C . THR A 1 85 ? -15.229 -1.077 1.383 1.00 84.56 85 THR A C 1
ATOM 705 O O . THR A 1 85 ? -16.318 -1.215 0.834 1.00 84.56 85 THR A O 1
ATOM 708 N N . SER A 1 86 ? -15.053 -0.239 2.401 1.00 80.62 86 SER A N 1
ATOM 709 C CA . SER A 1 86 ? -16.048 0.686 2.940 1.00 80.62 86 SER A CA 1
ATOM 710 C C . SER A 1 86 ? -15.318 1.814 3.669 1.00 80.62 86 SER A C 1
ATOM 712 O O . SER A 1 86 ? -14.118 1.704 3.928 1.00 80.62 86 SER A O 1
ATOM 714 N N . GLU A 1 87 ? -16.032 2.873 4.053 1.00 77.19 87 GLU A N 1
ATOM 715 C CA . GLU A 1 87 ? -15.458 4.021 4.779 1.00 77.19 87 GLU A CA 1
ATOM 716 C C . GLU A 1 87 ? -14.748 3.628 6.084 1.00 77.19 87 GLU A C 1
ATOM 718 O O . GLU A 1 87 ? -13.831 4.317 6.515 1.00 77.19 87 GLU A O 1
ATOM 723 N N . LYS A 1 88 ? -15.134 2.496 6.683 1.00 80.62 88 LYS A N 1
ATOM 724 C CA . LYS A 1 88 ? -14.556 1.969 7.927 1.00 80.62 88 LYS A CA 1
ATOM 725 C C . LYS A 1 88 ? -13.920 0.592 7.773 1.00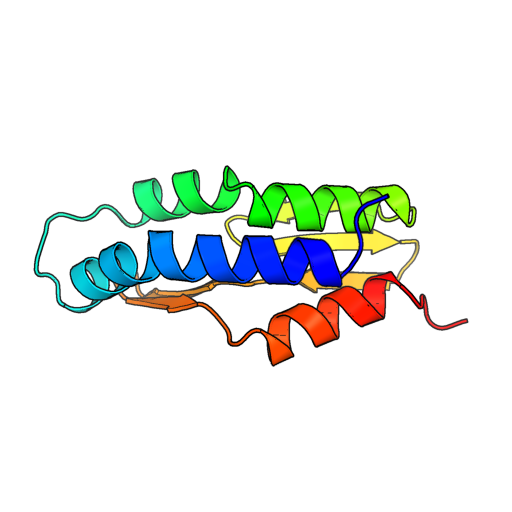 80.62 88 LYS A C 1
ATOM 727 O O . LYS A 1 88 ? -13.681 -0.082 8.765 1.00 80.62 88 LYS A O 1
ATOM 732 N N . THR A 1 89 ? -13.705 0.119 6.546 1.00 86.88 89 THR A N 1
ATOM 733 C CA . THR A 1 89 ? -13.181 -1.235 6.332 1.00 86.88 89 THR A CA 1
ATOM 734 C C . THR A 1 89 ? -12.036 -1.226 5.345 1.00 86.88 89 THR A C 1
ATOM 736 O O . THR A 1 89 ? -12.242 -1.003 4.150 1.00 86.88 89 THR A O 1
ATOM 739 N N . ALA A 1 90 ? -10.840 -1.538 5.839 1.00 91.19 90 ALA A N 1
ATOM 740 C CA . ALA A 1 90 ? -9.645 -1.680 5.025 1.00 91.19 90 ALA A CA 1
ATOM 741 C C . ALA A 1 90 ? -8.871 -2.959 5.343 1.00 91.19 90 ALA A C 1
ATOM 743 O O . ALA A 1 90 ? -9.023 -3.566 6.405 1.00 91.19 90 ALA A O 1
ATOM 744 N N . PHE A 1 91 ? -8.016 -3.366 4.413 1.00 92.31 91 PHE A N 1
ATOM 745 C CA . PHE A 1 91 ? -7.032 -4.413 4.646 1.00 92.31 91 PHE A CA 1
ATOM 746 C C . PHE A 1 91 ? -5.770 -4.177 3.820 1.00 92.31 91 PHE A C 1
ATOM 748 O O . PHE A 1 91 ? -5.818 -3.715 2.679 1.00 92.31 91 PHE A O 1
ATOM 755 N N . ILE A 1 92 ? -4.628 -4.541 4.400 1.00 94.19 92 ILE A N 1
ATOM 756 C CA . ILE A 1 92 ? -3.337 -4.554 3.709 1.00 94.19 92 ILE A CA 1
ATOM 757 C C . ILE A 1 92 ? -3.271 -5.834 2.878 1.00 94.19 92 ILE A C 1
ATOM 759 O O . ILE A 1 92 ? -3.457 -6.937 3.403 1.00 94.19 92 ILE A O 1
ATOM 763 N N . LYS A 1 93 ? -3.009 -5.707 1.577 1.00 94.88 93 LYS A N 1
ATOM 764 C CA . LYS A 1 93 ? -2.820 -6.856 0.693 1.00 94.88 93 LYS A CA 1
ATOM 765 C C . LYS A 1 93 ? -1.611 -7.680 1.137 1.00 94.88 93 LYS A C 1
ATOM 767 O O . LYS A 1 93 ? -0.620 -7.129 1.615 1.00 94.88 93 LYS A O 1
ATOM 772 N N . PRO A 1 94 ? -1.641 -9.009 0.954 1.00 94.94 94 PRO A N 1
ATOM 773 C CA . PRO A 1 94 ? -0.477 -9.832 1.245 1.00 94.94 94 PRO A CA 1
ATOM 774 C C . PRO A 1 94 ? 0.689 -9.457 0.323 1.00 94.94 94 PRO A C 1
ATOM 776 O O . PRO A 1 94 ? 0.479 -9.138 -0.848 1.00 94.94 94 PRO A O 1
ATOM 779 N N . TRP A 1 95 ? 1.920 -9.587 0.832 1.00 95.12 95 TRP A N 1
ATOM 780 C CA . TRP A 1 95 ? 3.153 -9.267 0.098 1.00 95.12 95 TRP A CA 1
ATOM 781 C C . TRP A 1 95 ? 3.192 -9.868 -1.311 1.00 95.12 95 TRP A C 1
ATOM 783 O O . TRP A 1 95 ? 3.597 -9.192 -2.245 1.00 95.12 95 TRP A O 1
ATOM 793 N N . ILE A 1 96 ? 2.691 -11.098 -1.487 1.00 94.81 96 ILE A N 1
ATOM 794 C CA . ILE A 1 96 ? 2.653 -11.781 -2.789 1.00 94.81 96 ILE A CA 1
ATOM 795 C C . ILE A 1 96 ? 1.915 -10.982 -3.877 1.00 94.81 96 ILE A C 1
ATOM 797 O O . ILE A 1 96 ? 2.274 -11.051 -5.043 1.00 94.81 96 ILE A O 1
ATOM 801 N N . LYS A 1 97 ? 0.892 -10.200 -3.509 1.00 94.38 97 LYS A N 1
ATOM 802 C CA . LYS A 1 97 ? 0.153 -9.351 -4.453 1.00 94.38 97 LYS A CA 1
ATOM 803 C C . LYS A 1 97 ? 0.885 -8.052 -4.764 1.00 94.38 97 LYS A C 1
ATOM 805 O O . LYS A 1 97 ? 0.700 -7.514 -5.845 1.00 94.38 97 LYS A O 1
ATOM 810 N N . VAL A 1 98 ? 1.686 -7.554 -3.826 1.00 94.88 98 VAL A N 1
ATOM 811 C CA . VAL A 1 98 ? 2.506 -6.355 -4.022 1.00 94.88 98 VAL A CA 1
ATOM 812 C C . VAL A 1 98 ? 3.719 -6.695 -4.885 1.00 94.88 98 VAL A C 1
ATOM 814 O O . VAL A 1 98 ? 3.976 -6.007 -5.866 1.00 94.88 98 VAL A O 1
ATOM 817 N N . VAL A 1 99 ? 4.430 -7.779 -4.560 1.00 95.19 99 VAL A N 1
ATOM 818 C CA . VAL A 1 99 ? 5.639 -8.190 -5.284 1.00 95.19 99 VAL A CA 1
ATOM 819 C C . VAL A 1 99 ? 5.347 -8.551 -6.737 1.00 95.19 99 VAL A C 1
ATOM 821 O O . VAL A 1 99 ? 6.080 -8.082 -7.591 1.00 95.19 99 VAL A O 1
ATOM 824 N N . ASP A 1 100 ? 4.223 -9.220 -7.029 1.00 94.12 100 ASP A N 1
ATOM 825 C CA . ASP A 1 100 ? 3.757 -9.479 -8.404 1.00 94.12 100 ASP A CA 1
ATOM 826 C C . ASP A 1 100 ? 3.739 -8.199 -9.252 1.00 94.12 100 ASP A C 1
ATOM 828 O O . ASP A 1 100 ? 4.191 -8.180 -10.393 1.00 94.12 100 ASP A O 1
ATOM 832 N N . ARG A 1 101 ? 3.275 -7.085 -8.674 1.00 94.50 101 ARG A N 1
ATOM 833 C CA . ARG A 1 101 ? 3.253 -5.788 -9.358 1.00 94.50 101 ARG A CA 1
ATOM 834 C C . ARG A 1 101 ? 4.632 -5.148 -9.456 1.00 94.50 101 ARG A C 1
ATOM 836 O O . ARG A 1 101 ? 4.942 -4.560 -10.485 1.00 94.50 101 ARG A O 1
ATOM 843 N N . LEU A 1 102 ? 5.460 -5.265 -8.420 1.00 94.00 102 LEU A N 1
ATOM 844 C CA . LEU A 1 102 ? 6.835 -4.755 -8.438 1.00 94.00 102 LEU A CA 1
ATOM 845 C C . LEU A 1 102 ? 7.710 -5.493 -9.459 1.00 94.00 102 LEU A C 1
ATOM 847 O O . LEU A 1 102 ? 8.540 -4.867 -10.109 1.00 94.00 102 LEU A O 1
ATOM 851 N N . GLU A 1 103 ? 7.511 -6.797 -9.635 1.00 93.69 103 GLU A N 1
ATOM 852 C CA . GLU A 1 103 ? 8.217 -7.602 -10.636 1.00 93.69 103 GLU A CA 1
ATOM 853 C C . GLU A 1 103 ? 7.878 -7.142 -12.059 1.00 93.69 103 GLU A C 1
ATOM 855 O O . GLU A 1 103 ? 8.780 -6.992 -12.881 1.00 93.69 103 GLU A O 1
ATOM 860 N N . ARG A 1 104 ? 6.618 -6.771 -12.326 1.00 91.94 104 ARG A N 1
ATOM 861 C CA . ARG A 1 104 ? 6.221 -6.159 -13.610 1.00 91.94 104 ARG A CA 1
ATOM 862 C C . ARG A 1 104 ? 6.925 -4.832 -13.891 1.00 91.94 104 ARG A C 1
ATOM 864 O O . ARG A 1 104 ? 7.170 -4.503 -15.041 1.00 91.94 104 ARG A O 1
ATOM 871 N N . LEU A 1 105 ? 7.302 -4.078 -12.857 1.00 90.56 105 LEU A N 1
ATOM 872 C CA . LEU A 1 105 ? 8.097 -2.863 -13.049 1.00 90.56 105 LEU A CA 1
ATOM 873 C C . LEU A 1 105 ? 9.572 -3.148 -13.380 1.00 90.56 105 LEU A C 1
ATOM 875 O O . LEU A 1 105 ? 10.247 -2.262 -13.909 1.00 90.56 105 LEU A O 1
ATOM 879 N N . GLN A 1 106 ? 10.097 -4.335 -13.038 1.00 85.25 106 GLN A N 1
ATOM 880 C CA . GLN A 1 106 ? 11.471 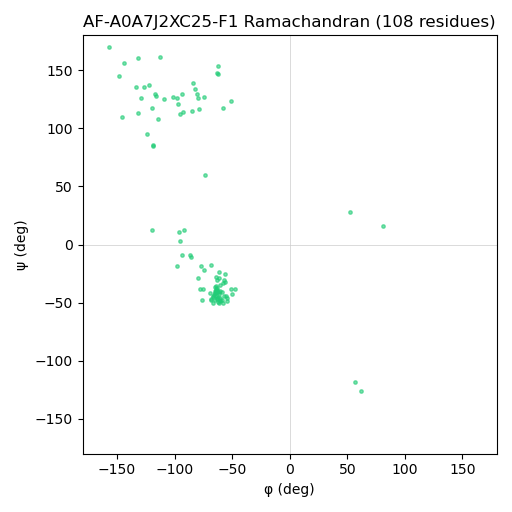-4.730 -13.381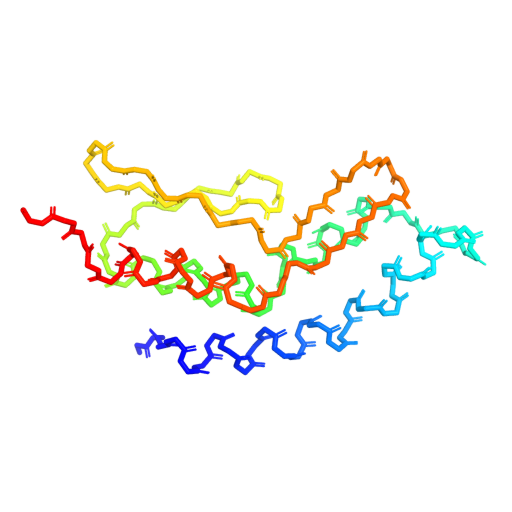 1.00 85.25 106 GLN A CA 1
ATOM 881 C C . GLN A 1 106 ? 11.606 -5.165 -14.835 1.00 85.25 106 GLN A C 1
ATOM 883 O O . GLN A 1 106 ? 12.617 -4.866 -15.468 1.00 85.25 106 GLN A O 1
ATOM 888 N N . SER A 1 107 ? 10.600 -5.869 -15.342 1.00 68.50 107 SER A N 1
ATOM 889 C CA . SER A 1 107 ? 10.572 -6.425 -16.688 1.00 68.50 107 SER A CA 1
ATOM 890 C C . SER A 1 107 ? 9.406 -5.804 -17.448 1.00 68.50 107 SER A C 1
ATOM 892 O O . SER A 1 107 ? 8.331 -6.398 -17.460 1.00 68.50 107 SER A O 1
ATOM 894 N N . PRO A 1 108 ? 9.590 -4.617 -18.058 1.00 56.12 108 PRO A N 1
ATOM 895 C CA . PRO A 1 108 ? 8.717 -4.224 -19.162 1.00 56.12 108 PRO A CA 1
ATOM 896 C C . PRO A 1 108 ? 8.706 -5.394 -20.153 1.00 56.12 108 PRO A C 1
ATOM 898 O O . PRO A 1 108 ? 9.779 -5.866 -20.533 1.00 56.12 108 PRO A O 1
ATOM 901 N N . GLU A 1 109 ? 7.539 -5.933 -20.489 1.00 54.38 109 GLU A N 1
ATOM 902 C CA . GLU A 1 109 ? 7.461 -6.980 -21.509 1.00 54.38 109 GLU A CA 1
ATOM 903 C C . GLU A 1 109 ? 8.056 -6.403 -22.815 1.00 54.38 109 GLU A C 1
ATOM 905 O O . GLU A 1 109 ? 7.605 -5.362 -23.296 1.00 54.38 109 GLU A O 1
ATOM 910 N N . ASP A 1 110 ? 9.153 -7.009 -23.289 1.00 44.09 110 ASP A N 1
ATOM 911 C CA . ASP A 1 110 ? 9.851 -6.684 -24.547 1.00 44.09 110 ASP A CA 1
ATOM 912 C C . ASP A 1 110 ? 9.028 -7.157 -25.760 1.00 44.09 110 ASP A C 1
ATOM 914 O O . ASP A 1 110 ? 8.495 -8.294 -25.704 1.00 44.09 110 ASP A O 1
#

Radius of gyration: 14.34 Å; Cα contacts (8 Å, |Δi|>4): 141; chains: 1; bounding box: 35×22×43 Å

Sequence (110 aa):
MVDIGEIRESFRKFREEFSEDILDMNLEKRDVKAEEIKTKMVESEFFKSIREFAKERGWSVEDKDLTICAKRGDEVVEIDPVVFTSEKTAFIKPWIKVVDRLERLQSPED

Mean predicted aligned error: 4.43 Å

Nearest PDB structures (foldseek):
  1dq3-assembly1_A  TM=4.863E-01  e=1.987E+00  Pyrococcus furiosus
  5xqo-assembly1_A  TM=6.819E-01  e=6.985E+00  Penicillium chrysogenum
  6isg-assembly1_A  TM=4.350E-01  e=6.197E+00  Thermococcus sp. 9oN-7
  5omv-assembly1_A  TM=4.014E-01  e=4.076E+00  Thermococcus sp. 9oN-7
  6slc-assembly1_CCC  TM=3.232E-01  e=6.579E+00  Streptomyces sp. Ag82_O1-9

Secondary structure (DSSP, 8-state):
---HHHHHHHHHHHHHHHHHHHHHHHTT-S---HHHHHHHHHHSHHHHHHHHHHHHTT-EEEEETTEEEEEETTEEEEE-SEEEEETTEEEEPPHHHHHHHHHHHH----

Foldseek 3Di:
DQDPVNLVVQVVVLCVVCVVLLVCLLVVVDPRQPVVSQVCLCVGPNVVSLCVLLVVLVWDWDDDRQWIWTDDPPDIQIARQKDDPDRRHIDGDPSVSRVVRSVCSVDVPD

pLDDT: mean 89.4, std 8.94, range [44.09, 96.0]